Protein AF-A0A392NVR9-F1 (afdb_monomer_lite)

Sequence (86 aa):
YEADAQMTFLAVSRQVDAVITEDSDLIPFGCPRIIFKMDKFGQGVQFQYSMLQKNKELNFEGFNRQMLLEMCILSGCDYLPSLPGS

pLDDT: mean 74.44, std 13.08, range [38.88, 90.88]

Secondary structure (DSSP, 8-state):
--HHHHHHHHHHTTS-S-EE-S-GGGTTTT-SEEEES--TTS--EEEEHHHHTT-SSS--TT--HHHHHHHHHHTT-TTSPPPS--

Organism: NCBI:txid97028

InterPro domains:
  IPR006084 XPG/Rad2 endonuclease [PR00853] (10-30)
  IPR006084 XPG/Rad2 endonuclease [PR00853] (68-83)
  IPR006084 XPG/Rad2 endonuclease [PTHR11081] (1-85)
  IPR006086 XPG-I domain [PF00867] (1-78)
  IPR006086 XPG-I domain [SM00484] (1-65)
  IPR029060 PIN-like domain superfamily [SSF88723] (1-78)

Structure (mmCIF, N/CA/C/O backbone):
data_AF-A0A392NVR9-F1
#
_entry.id   AF-A0A392NVR9-F1
#
loop_
_atom_site.group_PDB
_atom_site.id
_atom_site.type_symbol
_atom_site.label_atom_id
_atom_site.label_alt_id
_atom_site.label_comp_id
_atom_site.label_asym_id
_atom_site.label_entity_id
_atom_site.label_seq_id
_atom_site.pdbx_PDB_ins_code
_atom_site.Cartn_x
_atom_site.Cartn_y
_atom_site.Cartn_z
_atom_site.occupancy
_atom_site.B_iso_or_equiv
_atom_site.auth_seq_id
_atom_site.auth_comp_id
_atom_site.auth_asym_id
_atom_site.auth_atom_id
_atom_site.pdbx_PDB_model_num
ATOM 1 N N . TYR A 1 1 ? -12.608 -3.061 -14.834 1.00 47.94 1 TYR A N 1
ATOM 2 C CA . TYR A 1 1 ? -12.082 -3.977 -13.805 1.00 47.94 1 TYR A CA 1
ATOM 3 C C . TYR A 1 1 ? -10.674 -3.495 -13.540 1.00 47.94 1 TYR A C 1
ATOM 5 O O . TYR A 1 1 ? -9.837 -3.629 -14.423 1.00 47.94 1 TYR A O 1
ATOM 13 N N . GLU A 1 2 ? -10.467 -2.789 -12.435 1.00 62.91 2 GLU A N 1
ATOM 14 C CA . GLU A 1 2 ? -9.181 -2.156 -12.125 1.00 62.91 2 GLU A CA 1
ATOM 15 C C . GLU A 1 2 ? -8.183 -3.219 -11.667 1.00 62.91 2 GLU A C 1
ATOM 17 O O . GLU A 1 2 ? -8.534 -4.146 -10.928 1.00 62.91 2 GLU A O 1
ATOM 22 N N . ALA A 1 3 ? -6.947 -3.126 -12.157 1.00 71.94 3 ALA A N 1
ATOM 23 C CA . ALA A 1 3 ? -5.875 -4.055 -11.805 1.00 71.94 3 ALA A CA 1
ATOM 24 C C . ALA A 1 3 ? -5.577 -4.027 -10.292 1.00 71.94 3 ALA A C 1
ATOM 26 O O . ALA A 1 3 ? -5.130 -5.020 -9.717 1.00 71.94 3 ALA A O 1
ATOM 27 N N . ASP A 1 4 ? -5.917 -2.923 -9.637 1.00 72.25 4 ASP A N 1
ATOM 28 C CA . ASP A 1 4 ? -5.629 -2.607 -8.243 1.00 72.25 4 ASP A CA 1
ATOM 29 C C . ASP A 1 4 ? -6.304 -3.542 -7.239 1.00 72.25 4 ASP A C 1
ATOM 31 O O . ASP A 1 4 ? -5.679 -4.022 -6.283 1.00 72.25 4 ASP A O 1
ATOM 35 N N . ALA A 1 5 ? -7.557 -3.910 -7.505 1.00 74.44 5 ALA A N 1
ATOM 36 C CA . ALA A 1 5 ? -8.293 -4.856 -6.674 1.00 74.44 5 ALA A CA 1
ATOM 37 C C . ALA A 1 5 ? -7.691 -6.272 -6.748 1.00 74.44 5 ALA A C 1
ATOM 39 O O . ALA A 1 5 ? -7.587 -6.960 -5.731 1.00 74.44 5 ALA A O 1
ATOM 40 N N . GLN A 1 6 ? -7.255 -6.705 -7.939 1.00 80.19 6 GLN A N 1
ATOM 41 C CA . GLN A 1 6 ? -6.614 -8.013 -8.140 1.00 80.19 6 GLN A CA 1
ATOM 42 C C . GLN A 1 6 ? -5.242 -8.062 -7.458 1.00 80.19 6 GLN A C 1
ATOM 44 O O . GLN A 1 6 ? -4.946 -9.008 -6.727 1.00 80.19 6 GLN A O 1
ATOM 49 N N . MET A 1 7 ? -4.423 -7.022 -7.635 1.00 80.56 7 MET A N 1
ATOM 50 C CA . MET A 1 7 ? -3.110 -6.928 -6.991 1.00 80.56 7 MET A CA 1
ATOM 51 C C . MET A 1 7 ? -3.228 -6.910 -5.464 1.00 80.56 7 MET A C 1
ATOM 53 O O . MET A 1 7 ? -2.500 -7.629 -4.775 1.00 80.56 7 MET A O 1
ATOM 57 N N . THR A 1 8 ? -4.199 -6.168 -4.926 1.00 80.25 8 THR A N 1
ATOM 58 C CA . THR A 1 8 ? -4.451 -6.157 -3.482 1.00 80.25 8 THR A CA 1
ATOM 59 C C . THR A 1 8 ? -4.908 -7.520 -2.977 1.00 80.25 8 THR A C 1
ATOM 61 O O . THR A 1 8 ? -4.424 -7.990 -1.947 1.00 80.25 8 THR A O 1
ATOM 64 N N . PHE A 1 9 ? -5.787 -8.205 -3.711 1.00 82.50 9 PHE A N 1
ATOM 65 C CA . PHE A 1 9 ? -6.228 -9.549 -3.346 1.00 82.50 9 PHE A CA 1
ATOM 66 C C . PHE A 1 9 ? -5.061 -10.547 -3.280 1.00 82.50 9 PHE A C 1
ATOM 68 O O . PHE A 1 9 ? -4.970 -11.331 -2.331 1.00 82.50 9 PHE A O 1
ATOM 75 N N . LEU A 1 10 ? -4.127 -10.500 -4.234 1.00 84.75 10 LEU A N 1
ATOM 76 C CA . LEU A 1 10 ? -2.923 -11.339 -4.220 1.00 84.75 10 LEU A CA 1
ATOM 77 C C . LEU A 1 10 ? -2.034 -11.042 -3.004 1.00 84.75 10 LEU A C 1
ATOM 79 O O . LEU A 1 10 ? -1.554 -11.968 -2.347 1.00 84.75 10 LEU A O 1
ATOM 83 N N . ALA A 1 11 ? -1.859 -9.766 -2.658 1.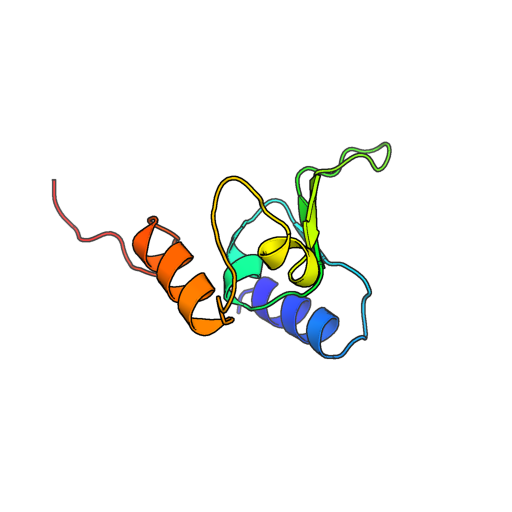00 85.06 11 ALA A N 1
ATOM 84 C CA . ALA A 1 11 ? -1.056 -9.361 -1.506 1.00 85.06 11 ALA A CA 1
ATOM 85 C C . ALA A 1 11 ? -1.702 -9.777 -0.174 1.00 85.06 11 ALA A C 1
ATOM 87 O O . ALA A 1 11 ? -1.035 -10.293 0.724 1.00 85.06 11 ALA A O 1
ATOM 88 N N . VAL A 1 12 ? -3.022 -9.620 -0.047 1.00 82.88 12 VAL A N 1
ATOM 89 C CA . VAL A 1 12 ? -3.782 -10.026 1.147 1.00 82.88 12 VAL A CA 1
ATOM 90 C C . VAL A 1 12 ? -3.825 -11.550 1.292 1.00 82.88 12 VAL A C 1
ATOM 92 O O . VAL A 1 12 ? -3.692 -12.061 2.405 1.00 82.88 12 VAL A O 1
ATOM 95 N N . SER A 1 13 ? -3.945 -12.287 0.182 1.00 86.12 13 SER A N 1
ATOM 96 C CA . SER A 1 13 ? -3.886 -13.758 0.161 1.00 86.12 13 SER A CA 1
ATOM 97 C C . SER A 1 13 ? -2.467 -14.324 0.302 1.00 86.12 13 SER A C 1
ATOM 99 O O . SER A 1 13 ? -2.299 -15.542 0.278 1.00 86.12 13 SER A O 1
ATOM 101 N N . ARG A 1 14 ? -1.460 -13.461 0.515 1.00 82.25 14 ARG A N 1
ATOM 102 C CA . ARG A 1 14 ? -0.039 -13.814 0.684 1.00 82.25 14 ARG A CA 1
ATOM 103 C C . ARG A 1 14 ? 0.564 -14.558 -0.509 1.00 82.25 14 ARG A C 1
ATOM 105 O O . ARG A 1 14 ? 1.495 -15.339 -0.342 1.00 82.25 14 ARG A O 1
ATOM 112 N N . GLN A 1 15 ? 0.037 -14.317 -1.705 1.00 85.75 15 GLN A N 1
ATOM 113 C CA . GLN A 1 15 ? 0.619 -14.823 -2.950 1.00 85.75 15 GLN A CA 1
ATOM 114 C C . GLN A 1 15 ? 1.780 -13.943 -3.431 1.00 85.75 15 GLN A C 1
ATOM 116 O O . GLN A 1 15 ? 2.635 -14.413 -4.175 1.00 85.75 15 GLN A O 1
ATOM 121 N N . VAL A 1 16 ? 1.822 -12.682 -2.987 1.00 86.81 16 VAL A N 1
ATOM 122 C CA . VAL A 1 16 ? 2.913 -11.732 -3.241 1.00 86.81 16 VAL A CA 1
ATOM 123 C C . VAL A 1 16 ? 3.296 -11.001 -1.951 1.00 86.81 16 VAL A C 1
ATOM 125 O O . VAL A 1 16 ? 2.444 -10.751 -1.097 1.00 86.81 16 VAL A O 1
ATOM 128 N N . ASP A 1 17 ? 4.574 -10.643 -1.808 1.00 84.94 17 ASP A N 1
ATOM 129 C CA . ASP A 1 17 ? 5.109 -9.974 -0.610 1.00 84.94 17 ASP A CA 1
ATOM 130 C C . ASP A 1 17 ? 4.884 -8.456 -0.583 1.00 84.94 17 ASP A C 1
ATOM 132 O O . ASP A 1 17 ? 4.863 -7.842 0.489 1.00 84.94 17 ASP A O 1
ATOM 136 N N . ALA A 1 18 ? 4.781 -7.835 -1.757 1.00 85.88 18 ALA A N 1
ATOM 137 C CA . ALA A 1 18 ? 4.599 -6.401 -1.935 1.00 85.88 18 ALA A CA 1
ATOM 138 C C . ALA A 1 18 ? 3.941 -6.121 -3.287 1.00 85.88 18 ALA A C 1
ATOM 140 O O . ALA A 1 18 ? 4.140 -6.876 -4.240 1.00 85.88 18 ALA A O 1
ATOM 141 N N . VAL A 1 19 ? 3.221 -5.006 -3.381 1.00 88.44 19 VAL A N 1
ATOM 142 C CA . VAL A 1 19 ? 2.762 -4.458 -4.662 1.00 88.44 19 VAL A CA 1
ATOM 143 C C . VAL A 1 19 ? 3.568 -3.204 -4.977 1.00 88.44 19 VAL A C 1
ATOM 145 O O . VAL A 1 19 ? 3.768 -2.369 -4.098 1.00 88.44 19 VAL A O 1
ATOM 148 N N . ILE A 1 20 ? 4.047 -3.080 -6.214 1.00 89.44 20 ILE A N 1
ATOM 149 C CA . ILE A 1 20 ? 4.723 -1.875 -6.703 1.00 89.44 20 ILE A CA 1
ATOM 150 C C . ILE A 1 20 ? 3.708 -1.100 -7.534 1.00 89.44 20 ILE A C 1
ATOM 152 O O . ILE A 1 20 ? 3.153 -1.653 -8.481 1.00 89.44 20 ILE A O 1
ATOM 156 N N . THR A 1 21 ? 3.452 0.150 -7.171 1.00 86.12 21 THR A N 1
ATOM 157 C CA . THR A 1 21 ? 2.546 1.034 -7.912 1.00 86.12 21 THR A CA 1
ATOM 158 C C . THR A 1 21 ? 2.947 2.488 -7.699 1.00 86.12 21 THR A C 1
ATOM 160 O O . THR A 1 21 ? 3.592 2.812 -6.706 1.00 86.12 21 THR A O 1
ATOM 163 N N . GLU A 1 22 ? 2.546 3.369 -8.607 1.00 83.00 22 GLU A N 1
ATOM 164 C CA . GLU A 1 22 ? 2.620 4.818 -8.397 1.00 83.00 22 GLU A CA 1
ATOM 165 C C . GLU A 1 22 ? 1.325 5.376 -7.780 1.00 83.00 22 GLU A C 1
ATOM 167 O O . GLU A 1 22 ? 1.338 6.480 -7.234 1.00 83.00 22 GLU A O 1
ATOM 172 N N . ASP A 1 23 ? 0.240 4.594 -7.793 1.00 80.12 23 ASP A N 1
ATOM 173 C CA . ASP A 1 23 ? -1.096 5.030 -7.387 1.00 80.12 23 ASP A CA 1
ATOM 174 C C . ASP A 1 23 ? -1.385 4.708 -5.919 1.00 80.12 23 ASP A C 1
ATOM 176 O O . ASP A 1 23 ? -1.270 3.568 -5.457 1.00 80.12 23 ASP A O 1
ATO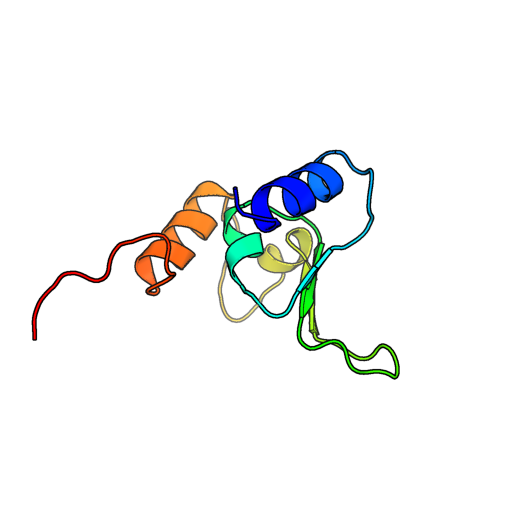M 180 N N . SER A 1 24 ? -1.812 5.715 -5.157 1.00 75.00 24 SER A N 1
ATOM 181 C CA . SER A 1 24 ? -2.147 5.568 -3.733 1.00 75.00 24 SER A CA 1
ATOM 182 C C . SER A 1 24 ? -3.422 4.765 -3.470 1.00 75.00 24 SER A C 1
ATOM 184 O O . SER A 1 24 ? -3.712 4.437 -2.318 1.00 75.00 24 SER A O 1
ATOM 186 N N . ASP A 1 25 ? -4.154 4.397 -4.516 1.00 76.12 25 ASP A N 1
ATOM 187 C CA . ASP A 1 25 ? -5.452 3.734 -4.442 1.00 76.12 25 ASP A CA 1
ATOM 188 C C . ASP A 1 25 ? -5.392 2.342 -3.804 1.00 76.12 25 ASP A C 1
ATOM 190 O O . ASP A 1 25 ? -6.376 1.876 -3.238 1.00 76.12 25 ASP A O 1
ATOM 194 N N . LEU A 1 26 ? -4.224 1.696 -3.771 1.00 76.56 26 LEU A N 1
ATOM 195 C CA . LEU A 1 26 ? -4.041 0.407 -3.087 1.00 76.56 26 LEU A CA 1
ATOM 196 C C . LEU A 1 26 ? -4.068 0.493 -1.557 1.00 76.56 26 LEU A C 1
ATOM 198 O O . LEU A 1 26 ? -4.270 -0.522 -0.879 1.00 76.56 26 LEU A O 1
ATOM 202 N N . ILE A 1 27 ? -3.848 1.683 -0.999 1.00 78.88 27 ILE A N 1
ATOM 203 C CA . ILE A 1 27 ? -3.872 1.919 0.446 1.00 78.88 27 ILE A CA 1
ATOM 204 C C . ILE A 1 27 ? -5.275 1.623 1.018 1.00 78.88 27 ILE A C 1
ATOM 206 O O . ILE A 1 27 ? -5.370 0.769 1.909 1.00 78.88 27 ILE A O 1
ATOM 210 N N . PRO A 1 28 ? -6.366 2.238 0.509 1.00 74.44 28 PRO A N 1
ATOM 211 C CA . PRO A 1 28 ? -7.723 1.949 0.971 1.00 74.44 28 PRO A CA 1
ATOM 212 C C . PRO A 1 28 ? -8.179 0.508 0.707 1.00 74.44 28 PRO A C 1
ATOM 214 O O . PRO A 1 28 ? -8.921 -0.047 1.519 1.00 74.44 28 PRO A O 1
ATOM 217 N N . PHE A 1 29 ? -7.694 -0.147 -0.356 1.00 75.88 29 PHE A N 1
ATOM 218 C CA . PHE A 1 29 ? -7.982 -1.568 -0.600 1.00 75.88 29 PHE A CA 1
ATOM 219 C C . PHE A 1 29 ? -7.363 -2.508 0.453 1.00 75.88 29 PHE A C 1
ATOM 221 O O . PHE A 1 29 ? -7.701 -3.693 0.516 1.00 75.88 29 PHE A O 1
ATOM 228 N N . GLY A 1 30 ? -6.487 -1.997 1.323 1.00 76.31 30 GLY A N 1
ATOM 229 C CA . GLY A 1 30 ? -5.928 -2.746 2.443 1.00 76.31 30 GLY A CA 1
ATOM 230 C C . GLY A 1 30 ? -4.710 -3.584 2.069 1.00 76.31 30 GLY A C 1
ATOM 231 O O . GLY A 1 30 ? -4.457 -4.608 2.712 1.00 76.31 30 GLY A O 1
ATOM 232 N N . CYS A 1 31 ? -3.953 -3.160 1.055 1.00 83.38 31 CYS A N 1
ATOM 233 C CA . CYS A 1 31 ? -2.698 -3.805 0.700 1.00 83.38 31 CYS A CA 1
ATOM 234 C C . CYS A 1 31 ? -1.690 -3.701 1.872 1.00 83.38 31 CYS A C 1
ATOM 236 O O . CYS A 1 31 ? -1.414 -2.603 2.366 1.00 83.38 31 CYS A O 1
ATOM 238 N N . PRO A 1 32 ? -1.130 -4.826 2.361 1.00 84.06 32 PRO A N 1
ATOM 239 C CA . PRO A 1 32 ? -0.299 -4.833 3.568 1.00 84.06 32 PRO A CA 1
ATOM 240 C C . PRO A 1 32 ? 1.066 -4.152 3.384 1.00 84.06 32 PRO A C 1
ATOM 242 O O . PRO A 1 32 ? 1.613 -3.602 4.349 1.00 84.06 32 PRO A O 1
ATOM 245 N N . ARG A 1 33 ? 1.620 -4.196 2.166 1.00 88.38 33 ARG A N 1
ATOM 246 C CA . ARG A 1 33 ? 2.904 -3.593 1.798 1.00 88.38 33 ARG A CA 1
ATOM 247 C C . ARG A 1 33 ? 2.852 -3.082 0.361 1.00 88.38 33 ARG A C 1
ATOM 249 O O . ARG A 1 33 ? 2.624 -3.862 -0.562 1.00 88.38 33 ARG A O 1
ATOM 256 N N . ILE A 1 34 ? 3.127 -1.794 0.191 1.00 89.75 34 ILE A N 1
ATOM 257 C CA . ILE A 1 34 ? 3.160 -1.120 -1.108 1.00 89.75 34 ILE A CA 1
ATOM 258 C C . ILE A 1 34 ? 4.523 -0.443 -1.268 1.00 89.75 34 ILE A C 1
ATOM 260 O O . ILE A 1 34 ? 5.064 0.088 -0.298 1.00 89.75 34 ILE A O 1
ATOM 264 N N . ILE A 1 35 ? 5.088 -0.474 -2.469 1.00 90.62 35 ILE A N 1
ATOM 265 C CA . ILE A 1 35 ? 6.306 0.253 -2.830 1.00 90.62 35 ILE A CA 1
ATOM 266 C C . ILE A 1 35 ? 5.929 1.285 -3.890 1.00 90.62 35 ILE A C 1
ATOM 268 O O . ILE A 1 35 ? 5.504 0.921 -4.983 1.00 90.62 35 ILE A O 1
ATOM 272 N N . PHE A 1 36 ? 6.102 2.556 -3.548 1.00 89.12 36 PHE A N 1
ATOM 273 C CA . PHE A 1 36 ? 5.865 3.706 -4.414 1.00 89.12 36 PHE A CA 1
ATOM 274 C C . PHE A 1 36 ? 7.162 4.221 -5.026 1.00 89.12 36 PHE A C 1
ATOM 276 O O . PHE A 1 36 ? 8.220 4.112 -4.397 1.00 89.12 36 PHE A O 1
ATOM 283 N N . LYS A 1 37 ? 7.083 4.861 -6.199 1.00 87.06 37 LYS A N 1
ATOM 284 C CA . LYS A 1 37 ? 8.201 5.587 -6.824 1.00 87.06 37 LYS A CA 1
ATOM 285 C C . LYS A 1 37 ? 9.462 4.739 -6.966 1.00 87.06 37 LYS A C 1
ATOM 287 O O . LYS A 1 37 ? 10.561 5.221 -6.689 1.00 87.06 37 LYS A O 1
ATOM 292 N N . MET A 1 38 ? 9.307 3.464 -7.324 1.00 89.00 38 MET A N 1
ATOM 293 C CA . MET A 1 38 ? 10.451 2.563 -7.436 1.00 89.00 38 MET A CA 1
ATOM 294 C C . MET A 1 38 ? 11.253 2.892 -8.700 1.00 89.00 38 MET A C 1
ATOM 296 O O . MET A 1 38 ? 10.742 2.807 -9.816 1.00 89.00 38 MET A O 1
ATOM 300 N N . ASP A 1 39 ? 12.520 3.261 -8.537 1.00 87.69 39 ASP A N 1
ATOM 301 C CA . ASP A 1 39 ? 13.426 3.533 -9.644 1.00 87.69 39 ASP A CA 1
ATOM 302 C C . ASP A 1 39 ? 13.978 2.239 -10.277 1.00 87.69 39 ASP A C 1
ATOM 304 O O . ASP A 1 39 ? 13.798 1.119 -9.790 1.00 87.69 39 ASP A O 1
ATOM 308 N N . LYS A 1 40 ? 14.701 2.392 -11.393 1.00 88.62 40 LYS A N 1
ATOM 309 C CA . LYS A 1 40 ? 15.328 1.271 -12.119 1.00 88.62 40 LYS A CA 1
ATOM 310 C C . LYS A 1 40 ? 16.445 0.574 -11.331 1.00 88.62 40 LYS A C 1
ATOM 312 O O . LYS A 1 40 ? 16.903 -0.486 -11.748 1.00 88.62 40 LYS A O 1
ATOM 317 N N . PHE A 1 41 ? 16.899 1.178 -10.237 1.00 90.88 41 PHE A N 1
ATOM 318 C CA . PHE A 1 41 ? 17.921 0.653 -9.339 1.00 90.88 41 PHE A CA 1
ATOM 319 C C . PHE A 1 41 ? 17.305 -0.013 -8.094 1.00 90.88 41 PHE A C 1
ATOM 321 O O . PHE A 1 41 ? 18.045 -0.523 -7.254 1.00 90.88 41 PHE A O 1
ATOM 328 N N . GLY A 1 42 ? 15.970 -0.056 -7.990 1.00 86.44 42 GLY A N 1
ATOM 329 C CA . GLY A 1 42 ? 15.231 -0.682 -6.894 1.00 86.44 42 GLY A CA 1
ATOM 330 C C . GLY A 1 42 ? 15.021 0.214 -5.671 1.00 86.44 42 GLY A C 1
ATOM 331 O O . GLY A 1 42 ? 14.605 -0.284 -4.627 1.00 86.44 42 GLY A O 1
ATOM 332 N N . GLN A 1 43 ? 15.299 1.515 -5.762 1.00 88.88 43 GLN A N 1
ATOM 333 C CA . GLN A 1 43 ? 15.028 2.463 -4.681 1.00 88.88 43 GLN A CA 1
ATOM 334 C C . GLN A 1 43 ? 13.600 2.982 -4.791 1.00 88.88 43 GLN A C 1
ATOM 336 O O . GLN A 1 43 ? 13.199 3.456 -5.846 1.00 88.88 43 GLN A O 1
ATOM 341 N N . GLY A 1 44 ? 12.845 2.941 -3.699 1.00 89.00 44 GLY A N 1
ATOM 342 C CA . GLY A 1 44 ? 11.477 3.446 -3.657 1.00 89.00 44 GLY A CA 1
ATOM 343 C C . GLY A 1 44 ? 11.047 3.802 -2.241 1.00 89.00 44 GLY A C 1
ATOM 344 O O . GLY A 1 44 ? 11.806 3.666 -1.279 1.00 89.00 44 GLY A O 1
ATOM 345 N N . VAL A 1 45 ? 9.807 4.255 -2.112 1.00 87.56 45 VAL A N 1
ATOM 346 C CA . VAL A 1 45 ? 9.176 4.605 -0.840 1.00 87.56 45 VAL A CA 1
ATOM 347 C C . VAL A 1 45 ? 8.241 3.478 -0.431 1.00 87.56 45 VAL A C 1
ATOM 349 O O . VAL A 1 45 ? 7.234 3.222 -1.083 1.00 87.56 45 VAL A O 1
ATOM 352 N N . GLN A 1 46 ? 8.556 2.800 0.669 1.00 87.94 46 GLN A N 1
ATOM 353 C CA . GLN A 1 46 ? 7.723 1.712 1.167 1.00 87.94 46 GLN A CA 1
ATOM 354 C C . GLN A 1 46 ? 6.639 2.233 2.114 1.00 87.94 46 GLN A C 1
ATOM 356 O O . GLN A 1 46 ? 6.927 2.857 3.135 1.00 87.94 46 GLN A O 1
ATOM 361 N N . PHE A 1 47 ? 5.396 1.859 1.833 1.00 86.06 47 PHE A N 1
ATOM 362 C CA . PHE A 1 47 ? 4.291 1.913 2.775 1.00 86.06 47 PHE A CA 1
ATOM 363 C C . PHE A 1 47 ? 4.051 0.526 3.371 1.00 86.06 47 PHE A C 1
ATOM 365 O O . PHE A 1 47 ? 3.967 -0.479 2.662 1.00 86.06 47 PHE A O 1
ATOM 372 N N . GLN A 1 48 ? 3.930 0.458 4.694 1.00 86.56 48 GLN A N 1
ATOM 373 C CA . GLN A 1 48 ? 3.630 -0.784 5.393 1.00 86.56 48 GLN A CA 1
ATOM 374 C C . GLN A 1 48 ? 2.584 -0.536 6.465 1.00 86.56 48 GLN A C 1
ATOM 376 O O . GLN A 1 48 ? 2.807 0.242 7.394 1.00 86.56 48 GLN A O 1
ATOM 381 N N . TYR A 1 49 ? 1.478 -1.274 6.383 1.00 79.75 49 TYR A N 1
ATOM 382 C CA . TYR A 1 49 ? 0.339 -1.049 7.267 1.00 79.75 49 TYR A CA 1
ATOM 383 C C . TYR A 1 49 ? 0.717 -1.202 8.750 1.00 79.75 49 TYR A C 1
ATOM 385 O O . TYR A 1 49 ? 0.334 -0.401 9.594 1.00 79.75 49 TYR A O 1
ATOM 393 N N . SER A 1 50 ? 1.561 -2.184 9.081 1.00 80.88 50 SER A N 1
ATOM 394 C CA . SER A 1 50 ? 2.024 -2.412 10.457 1.00 80.88 50 SER A CA 1
ATOM 395 C C . SER A 1 50 ? 2.925 -1.302 11.018 1.00 80.88 50 SER A C 1
ATOM 397 O O . SER A 1 50 ? 3.204 -1.301 12.215 1.00 80.88 50 SER A O 1
ATOM 399 N N . MET A 1 51 ? 3.433 -0.395 10.178 1.00 79.94 51 MET A N 1
ATOM 400 C CA . MET A 1 51 ? 4.238 0.748 10.620 1.00 79.94 51 MET A CA 1
ATOM 401 C C . MET A 1 51 ? 3.410 2.015 10.849 1.00 79.94 51 MET A C 1
ATOM 403 O O . MET A 1 51 ? 3.909 2.919 11.511 1.00 79.94 51 MET A O 1
ATOM 407 N N . LEU A 1 52 ? 2.148 2.071 10.404 1.00 73.81 52 LEU A N 1
ATOM 408 C CA . LEU A 1 52 ? 1.268 3.223 10.651 1.00 73.81 52 LEU A CA 1
ATOM 409 C C . LEU A 1 52 ? 1.122 3.531 12.140 1.00 73.81 52 LEU A C 1
ATOM 411 O O . LEU A 1 52 ? 1.236 4.680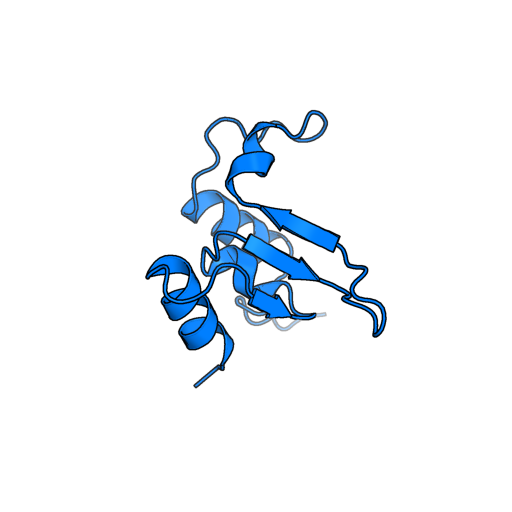 12.542 1.00 73.81 52 LEU A O 1
ATOM 415 N N . GLN A 1 53 ? 0.970 2.501 12.972 1.00 67.69 53 GLN A N 1
ATOM 416 C CA . GLN A 1 53 ? 0.874 2.654 14.429 1.00 67.69 53 GLN A CA 1
ATOM 417 C C . GLN A 1 53 ? 2.167 3.177 15.076 1.00 67.69 53 GLN A C 1
ATOM 419 O O . GLN A 1 53 ? 2.164 3.558 16.239 1.00 67.69 53 GLN A O 1
ATOM 424 N N . LYS A 1 54 ? 3.288 3.168 14.345 1.00 70.06 54 LYS A N 1
ATOM 425 C CA . LYS A 1 54 ? 4.586 3.666 14.817 1.00 70.06 54 LYS A CA 1
ATOM 426 C C . LYS A 1 54 ? 4.858 5.107 14.382 1.00 70.06 54 LYS A C 1
ATOM 428 O O . LYS A 1 54 ? 5.910 5.640 14.739 1.00 70.06 54 LYS A O 1
ATOM 433 N N . ASN A 1 55 ? 3.957 5.729 13.617 1.00 66.62 55 ASN A N 1
ATOM 434 C CA . ASN A 1 55 ? 4.095 7.135 13.258 1.00 66.62 55 ASN A CA 1
ATOM 435 C C . ASN A 1 55 ? 3.950 8.009 14.506 1.00 66.62 55 ASN A C 1
ATOM 437 O O . ASN A 1 55 ? 2.974 7.912 15.241 1.00 66.62 55 ASN A O 1
ATOM 441 N N . LYS A 1 56 ? 4.955 8.855 14.746 1.00 59.62 56 LYS A N 1
ATOM 442 C CA . LYS A 1 56 ? 5.022 9.728 15.928 1.00 59.62 56 LYS A CA 1
ATOM 443 C C . LYS A 1 56 ? 4.293 11.057 15.739 1.00 59.62 56 LYS A C 1
ATOM 445 O O . LYS A 1 56 ? 3.917 11.677 16.724 1.00 59.62 56 LYS A O 1
ATOM 450 N N . GLU A 1 57 ? 4.128 11.495 14.494 1.00 60.03 57 GLU A N 1
ATOM 451 C CA . GLU A 1 57 ? 3.516 12.790 14.161 1.00 60.03 57 GLU A CA 1
ATOM 452 C C . GLU A 1 57 ? 1.992 12.703 14.044 1.00 60.03 57 GLU A C 1
ATOM 454 O O . GLU A 1 57 ? 1.283 13.638 14.404 1.00 60.03 57 GLU A O 1
ATOM 459 N N . LEU A 1 58 ? 1.484 11.557 13.588 1.00 58.91 58 LEU A N 1
ATOM 460 C CA . LEU A 1 58 ? 0.063 11.261 13.482 1.00 58.91 58 LEU A CA 1
ATOM 461 C C . LEU A 1 58 ? -0.211 10.018 14.321 1.00 58.91 58 LEU A C 1
ATOM 463 O O . LEU A 1 58 ? 0.266 8.930 13.995 1.00 58.91 58 LEU A O 1
ATOM 467 N N . ASN A 1 59 ? -0.942 10.189 15.424 1.00 59.19 59 ASN A N 1
ATOM 468 C CA . ASN A 1 59 ? -1.291 9.074 16.292 1.00 59.19 59 ASN A CA 1
ATOM 469 C C . ASN A 1 59 ? -2.372 8.210 15.620 1.00 59.19 59 ASN A C 1
ATOM 471 O O . ASN A 1 59 ? -3.566 8.453 15.776 1.00 59.19 59 ASN A O 1
ATOM 475 N N . PHE A 1 60 ? -1.936 7.210 14.855 1.00 65.31 60 PHE A N 1
ATOM 476 C CA . PHE A 1 60 ? -2.789 6.187 14.244 1.00 65.31 60 PHE A CA 1
ATOM 477 C C . PHE A 1 60 ? -2.988 4.967 15.160 1.00 65.31 60 PHE A C 1
ATOM 479 O O . PHE A 1 60 ? -3.323 3.872 14.697 1.00 65.31 60 PHE A O 1
ATOM 486 N N . GLU A 1 61 ? -2.753 5.104 16.463 1.00 60.88 61 GLU A N 1
ATOM 487 C CA . GLU A 1 61 ? -3.061 4.056 17.428 1.00 60.88 61 GLU A CA 1
ATOM 488 C C . GLU A 1 61 ? -4.571 3.756 17.389 1.00 60.88 61 GLU A C 1
ATOM 490 O O . GLU A 1 61 ? -5.411 4.626 17.602 1.00 60.88 61 GLU A O 1
ATOM 495 N N . GLY A 1 62 ? -4.925 2.522 17.016 1.00 63.94 62 GLY A N 1
ATOM 496 C CA . GLY A 1 62 ? -6.320 2.105 16.825 1.00 63.94 62 GLY A CA 1
ATOM 497 C C . GLY A 1 62 ? -6.923 2.380 15.441 1.00 63.94 62 GLY A C 1
ATOM 498 O O . GLY A 1 62 ? -8.062 1.975 15.209 1.00 63.94 62 GLY A O 1
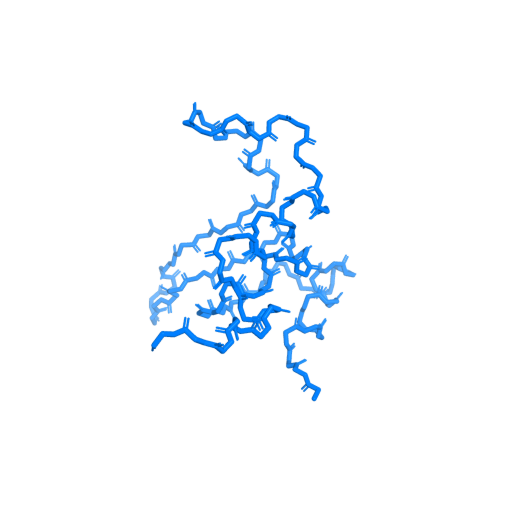ATOM 499 N N . PHE A 1 63 ? -6.184 2.980 14.496 1.00 69.50 63 PHE A N 1
ATOM 500 C CA . PHE A 1 63 ? -6.673 3.161 13.124 1.00 69.50 63 PHE A CA 1
ATOM 501 C C . PHE A 1 63 ? -6.860 1.803 12.439 1.00 69.50 63 PHE A C 1
ATOM 503 O O . PHE A 1 63 ? -5.911 1.075 12.117 1.00 69.50 63 PHE A O 1
ATOM 510 N N . ASN A 1 64 ? -8.122 1.437 12.246 1.00 71.31 64 ASN A N 1
ATOM 511 C CA . ASN A 1 64 ? -8.500 0.246 11.508 1.00 71.31 64 ASN A CA 1
ATOM 512 C C . ASN A 1 64 ? -8.570 0.561 10.000 1.00 71.31 64 ASN A C 1
ATOM 514 O O . ASN A 1 64 ? -8.533 1.718 9.580 1.00 71.31 64 ASN A O 1
ATOM 518 N N . ARG A 1 65 ? -8.664 -0.485 9.173 1.00 72.31 65 ARG A N 1
ATOM 519 C CA . ARG A 1 65 ? -8.675 -0.341 7.708 1.00 72.31 65 ARG A CA 1
ATOM 520 C C . ARG A 1 65 ? -9.800 0.571 7.215 1.00 72.31 65 ARG A C 1
ATOM 522 O O . ARG A 1 65 ? -9.592 1.331 6.279 1.00 72.31 65 ARG A O 1
ATOM 529 N N . GLN A 1 66 ? -10.951 0.518 7.881 1.00 73.94 66 GLN A N 1
ATOM 530 C CA . GLN A 1 66 ? -12.122 1.322 7.551 1.00 73.94 66 GLN A CA 1
ATOM 531 C C . GLN A 1 66 ? -11.869 2.818 7.795 1.00 73.94 66 GLN A C 1
ATOM 533 O O . GLN A 1 66 ? -12.153 3.630 6.926 1.00 73.94 66 GLN A O 1
ATOM 538 N N . MET A 1 67 ? -11.242 3.178 8.917 1.00 77.38 67 MET A N 1
ATOM 539 C CA . MET A 1 67 ? -10.876 4.567 9.223 1.00 77.38 67 MET A CA 1
ATOM 540 C C . MET A 1 67 ? -9.839 5.116 8.239 1.00 77.38 67 MET A C 1
ATOM 542 O O . MET A 1 67 ? -9.859 6.295 7.901 1.00 77.38 67 MET A O 1
ATOM 546 N N . LEU A 1 68 ? -8.931 4.262 7.763 1.00 76.31 68 LEU A N 1
ATOM 547 C CA . LEU A 1 68 ? -7.916 4.657 6.791 1.00 76.31 68 LEU A CA 1
ATOM 548 C C . LEU A 1 68 ? -8.511 4.848 5.389 1.00 76.31 68 LEU A C 1
ATOM 550 O O . LEU A 1 68 ? -8.175 5.811 4.709 1.00 76.31 68 LEU A O 1
ATOM 554 N N . LEU A 1 69 ? -9.452 3.984 5.000 1.00 74.94 69 LEU A N 1
ATOM 555 C CA . LEU A 1 69 ? -10.281 4.157 3.808 1.00 74.94 69 LEU A CA 1
ATOM 556 C C . LEU A 1 69 ? -11.071 5.472 3.872 1.00 74.94 69 LEU A C 1
ATOM 558 O O . LEU A 1 69 ? -11.018 6.262 2.935 1.00 74.94 69 LEU A O 1
ATOM 562 N N . GLU A 1 70 ? -11.753 5.735 4.986 1.00 74.19 70 GLU A N 1
ATOM 563 C CA . GLU A 1 70 ? -12.498 6.979 5.210 1.00 74.19 70 GLU A CA 1
ATOM 564 C C . GLU A 1 70 ? -11.585 8.204 5.159 1.00 74.19 70 GLU A C 1
ATOM 566 O O . GLU A 1 70 ? -11.937 9.197 4.531 1.00 74.19 70 GLU A O 1
ATOM 571 N N . MET A 1 71 ? -10.387 8.126 5.742 1.00 77.31 71 MET A N 1
ATOM 572 C CA . MET A 1 71 ? -9.387 9.187 5.648 1.00 77.31 71 MET A CA 1
ATOM 573 C C . MET A 1 71 ? -8.970 9.441 4.197 1.00 77.31 71 MET A C 1
ATOM 575 O O . MET A 1 71 ? -8.930 10.600 3.790 1.00 77.31 71 MET A O 1
ATOM 579 N N . CYS A 1 72 ? -8.688 8.400 3.408 1.00 72.25 72 CYS A N 1
ATOM 580 C CA . CYS A 1 72 ? -8.366 8.545 1.986 1.00 72.25 72 CYS A CA 1
ATOM 581 C C . CYS A 1 72 ? -9.528 9.206 1.229 1.00 72.25 72 CYS A C 1
ATOM 583 O O . CYS A 1 72 ? -9.317 10.193 0.531 1.00 72.25 72 CYS A O 1
ATOM 585 N N . ILE A 1 73 ? -10.762 8.739 1.439 1.00 71.19 73 ILE A N 1
ATOM 586 C CA . ILE A 1 73 ? -11.965 9.315 0.822 1.00 71.19 73 ILE A CA 1
ATOM 587 C C . ILE A 1 73 ? -12.127 10.799 1.199 1.00 71.19 73 ILE A C 1
ATOM 589 O O . ILE A 1 73 ? -12.315 11.638 0.321 1.00 71.19 73 ILE A O 1
ATOM 593 N N . LEU A 1 74 ? -12.000 11.149 2.484 1.00 68.31 74 LEU A N 1
ATOM 594 C CA . LEU A 1 74 ? -12.108 12.529 2.979 1.00 68.31 74 LEU A CA 1
ATOM 595 C C . LEU A 1 74 ? -10.967 13.436 2.501 1.00 68.31 74 LEU A C 1
ATOM 597 O O . LEU A 1 74 ? -11.154 14.645 2.390 1.00 68.31 74 LEU A O 1
ATOM 601 N N . SER A 1 75 ? -9.796 12.866 2.213 1.00 69.12 75 SER A N 1
ATOM 602 C CA . SER A 1 75 ? -8.630 13.601 1.707 1.00 69.12 75 SER A CA 1
ATOM 603 C C . SER A 1 75 ? -8.709 13.886 0.201 1.00 69.12 75 SER A C 1
ATOM 605 O O . SER A 1 75 ? -7.799 14.516 -0.333 1.00 69.12 75 SER A O 1
ATOM 607 N N . GLY A 1 76 ? -9.781 13.456 -0.478 1.00 59.59 76 GLY A N 1
ATOM 608 C CA . GLY A 1 76 ? -10.002 13.710 -1.903 1.00 59.59 76 GLY A CA 1
ATOM 609 C C . GLY A 1 76 ? -9.429 12.640 -2.834 1.00 59.59 76 GLY A C 1
ATOM 610 O O . GLY A 1 76 ? -8.902 12.981 -3.886 1.00 59.59 76 GLY A O 1
ATOM 611 N N . CYS A 1 77 ? -9.496 11.362 -2.448 1.00 58.88 77 CYS A N 1
ATOM 612 C CA . CYS A 1 77 ? -9.143 10.238 -3.326 1.00 58.88 77 CYS A CA 1
ATOM 613 C C . CYS A 1 77 ? -10.280 9.959 -4.335 1.00 58.88 77 CYS A C 1
ATOM 615 O O . CYS A 1 77 ? -11.453 10.149 -4.000 1.00 58.88 77 CYS A O 1
ATOM 617 N N . ASP A 1 78 ? -9.945 9.444 -5.524 1.00 56.41 78 ASP A N 1
ATOM 618 C CA . ASP A 1 78 ? -10.840 9.248 -6.689 1.00 56.41 78 ASP A CA 1
ATOM 619 C C . ASP A 1 78 ? -12.071 8.340 -6.449 1.00 56.41 78 ASP A C 1
ATOM 621 O O . ASP A 1 78 ? -12.958 8.222 -7.295 1.00 56.41 78 ASP A O 1
ATOM 625 N N . TYR A 1 79 ? -12.179 7.731 -5.266 1.00 51.66 79 TYR A N 1
ATOM 626 C CA . TYR A 1 79 ? -13.327 6.930 -4.829 1.00 51.66 79 TYR A CA 1
ATOM 627 C C . TYR A 1 79 ? -14.603 7.738 -4.567 1.00 51.66 79 TYR A C 1
ATOM 629 O O . TYR A 1 79 ? -15.689 7.155 -4.510 1.00 51.66 79 TYR A O 1
ATOM 637 N N . LEU A 1 80 ? -14.494 9.056 -4.383 1.00 44.72 80 LEU A N 1
ATOM 638 C CA . LEU A 1 80 ? -15.645 9.952 -4.382 1.00 44.72 80 LEU A CA 1
ATOM 639 C C . LEU A 1 80 ? -15.653 10.692 -5.727 1.00 44.72 80 LEU A C 1
ATOM 641 O O . LEU A 1 80 ? -14.670 11.374 -6.019 1.00 44.72 80 LEU A O 1
ATOM 645 N N . PRO A 1 81 ? -16.726 10.639 -6.543 1.00 46.28 81 PRO A N 1
ATOM 646 C CA . PRO A 1 81 ? -16.850 11.607 -7.622 1.00 46.28 81 PRO A CA 1
ATOM 647 C C . PRO A 1 81 ? -16.749 12.996 -6.991 1.00 46.28 81 PRO A C 1
ATOM 649 O O . PRO A 1 81 ? -17.473 13.300 -6.036 1.00 46.28 81 PRO A O 1
ATOM 652 N N . SER A 1 82 ? -15.813 13.811 -7.481 1.00 46.47 82 SER A N 1
ATOM 653 C CA . SER A 1 82 ? -15.666 15.200 -7.053 1.00 46.47 82 SER A CA 1
ATOM 654 C C . SER A 1 82 ? -17.053 15.838 -7.116 1.00 46.47 82 SER A C 1
ATOM 656 O O . SER A 1 82 ? -17.739 15.706 -8.133 1.00 46.47 82 SER A O 1
ATOM 658 N N . LEU A 1 83 ? -17.508 16.481 -6.035 1.00 50.66 83 LEU A N 1
ATOM 659 C CA . LEU A 1 83 ? -18.763 17.228 -6.090 1.00 50.66 83 LEU A CA 1
ATOM 660 C C . LEU A 1 83 ? -18.677 18.201 -7.280 1.00 50.66 83 LEU A C 1
ATOM 662 O O . LEU A 1 83 ? -17.722 18.979 -7.343 1.00 50.66 83 LEU A O 1
ATOM 666 N N . PRO A 1 84 ? -19.620 18.162 -8.238 1.00 45.94 84 PRO A N 1
ATOM 667 C CA . PRO A 1 84 ? -19.590 19.093 -9.349 1.00 45.94 84 PRO A CA 1
ATOM 668 C C . PRO A 1 84 ? -19.930 20.480 -8.804 1.00 45.94 84 PRO A C 1
ATOM 670 O O . PR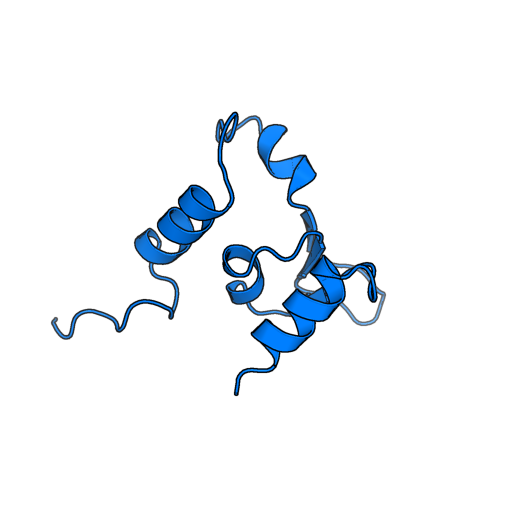O A 1 84 ? -21.070 20.735 -8.419 1.00 45.94 84 PRO A O 1
ATOM 673 N N . GLY A 1 85 ? -18.940 21.372 -8.765 1.00 49.28 85 GLY A N 1
ATOM 674 C CA . GLY A 1 85 ? -19.180 22.790 -8.519 1.00 49.28 85 GLY A CA 1
ATOM 675 C C . GLY A 1 85 ? -18.053 23.517 -7.799 1.00 49.28 85 GLY A C 1
ATOM 676 O O . GLY A 1 85 ? -18.067 23.636 -6.578 1.00 49.28 85 GLY A O 1
ATOM 677 N N . SER A 1 86 ? -17.152 24.113 -8.577 1.00 38.88 86 SER A N 1
ATOM 678 C CA . SER A 1 86 ? -17.099 25.582 -8.682 1.00 38.88 86 SER A CA 1
ATOM 679 C C . SER A 1 86 ? -16.619 25.987 -10.069 1.00 38.88 86 SER A C 1
ATOM 681 O O . SER A 1 86 ? -15.759 25.264 -10.615 1.00 38.88 86 SER A O 1
#

Foldseek 3Di:
DDVLLVQQVCQVVVVDVEAEDQDPVNLLSPRQKYWHPQD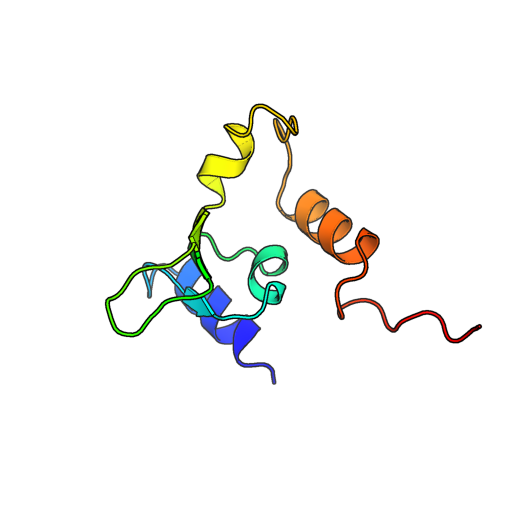PVGDTDIDGPVCVCVDPVDNCPVPDSVNRNVVCVVVPHPVDDDDPDD

Radius of gyration: 14.09 Å; chains: 1; bounding box: 38×40×31 Å